Protein AF-A0A834WQ03-F1 (afdb_monomer_lite)

Sequence (109 aa):
MDVVVTVCEAPLRPSTTLNYQAATRFIEHSLPDLTPEQRQNMRNLSRGERPKVNYQERSGQKRKYQSSEKQSVQTAAKEFLEKAAREILGNNAGGMKGPIQIDISDDDE

Secondary structure (DSSP, 8-state):
-----------SS---S--HHHHHHIIIII-TT--HHHHHHHHHHHHT------GGGTTT-S------SPPPHHHHHHHHHHHHHHHHHS-SSS---SS----------

Structure (mmCIF, N/CA/C/O backbone):
data_AF-A0A834WQ03-F1
#
_entry.id   AF-A0A834WQ03-F1
#
loop_
_atom_site.group_PDB
_atom_site.id
_atom_site.type_symbol
_atom_site.label_atom_id
_atom_site.label_alt_id
_atom_site.label_comp_id
_atom_site.label_asym_id
_atom_site.label_entity_id
_atom_site.label_seq_id
_atom_site.pdbx_PDB_ins_code
_atom_site.Cartn_x
_atom_site.Cartn_y
_atom_site.Cartn_z
_atom_site.occupancy
_atom_site.B_iso_or_equiv
_atom_site.auth_seq_id
_atom_site.auth_comp_id
_atom_site.auth_asym_id
_atom_site.auth_atom_id
_atom_site.pdbx_PDB_model_num
ATOM 1 N N . MET A 1 1 ? 13.874 -42.728 -33.807 1.00 42.34 1 MET A N 1
ATOM 2 C CA . MET A 1 1 ? 13.596 -42.351 -32.406 1.00 42.34 1 MET A CA 1
ATOM 3 C C . MET A 1 1 ? 14.017 -40.908 -32.282 1.00 42.34 1 MET A C 1
ATOM 5 O O . MET A 1 1 ? 15.174 -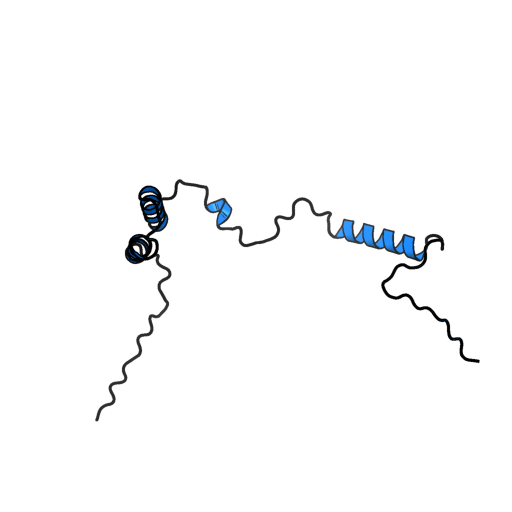40.640 -31.996 1.00 42.34 1 MET A O 1
ATOM 9 N N . ASP A 1 2 ? 13.103 -40.003 -32.608 1.00 46.16 2 ASP A N 1
ATOM 10 C CA . ASP A 1 2 ? 13.393 -38.576 -32.631 1.00 46.16 2 ASP A CA 1
ATOM 11 C C . ASP A 1 2 ? 12.952 -37.985 -31.300 1.00 46.16 2 ASP A C 1
ATOM 13 O O . ASP A 1 2 ? 11.772 -37.998 -30.945 1.00 46.16 2 ASP A O 1
ATOM 17 N N . VAL A 1 3 ? 13.936 -37.546 -30.519 1.00 57.56 3 VAL A N 1
ATOM 18 C CA . VAL A 1 3 ? 13.713 -36.838 -29.263 1.00 57.56 3 VAL A CA 1
ATOM 19 C C . VAL A 1 3 ? 13.124 -35.480 -29.624 1.00 57.56 3 VAL A C 1
ATOM 21 O O . VAL A 1 3 ? 13.838 -34.563 -30.023 1.00 57.56 3 VAL A O 1
ATOM 24 N N . VAL A 1 4 ? 11.803 -35.362 -29.509 1.00 58.47 4 VAL A N 1
ATOM 25 C CA . VAL A 1 4 ? 11.117 -34.073 -29.549 1.00 58.47 4 VAL A CA 1
ATOM 26 C C . VAL A 1 4 ? 11.561 -33.315 -28.305 1.00 58.47 4 VAL A C 1
ATOM 28 O O . VAL A 1 4 ? 11.144 -33.617 -27.188 1.00 58.47 4 VAL A O 1
ATOM 31 N N . VAL A 1 5 ? 12.474 -32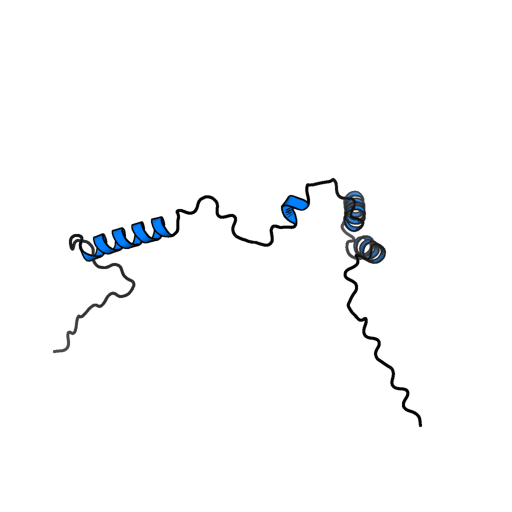.365 -28.493 1.00 59.75 5 VAL A N 1
ATOM 32 C CA . VAL A 1 5 ? 12.864 -31.416 -27.455 1.00 59.75 5 VAL A CA 1
ATOM 33 C C . VAL A 1 5 ? 11.644 -30.551 -27.178 1.00 59.75 5 VAL A C 1
ATOM 35 O O . VAL A 1 5 ? 11.336 -29.622 -27.923 1.00 59.75 5 VAL A O 1
ATOM 38 N N . THR A 1 6 ? 10.923 -30.880 -26.112 1.00 60.88 6 THR A N 1
ATOM 39 C CA . THR A 1 6 ? 9.914 -30.002 -25.535 1.00 60.88 6 THR A CA 1
ATOM 40 C C . THR A 1 6 ? 10.644 -28.756 -25.058 1.00 60.88 6 THR A C 1
ATOM 42 O O . THR A 1 6 ? 11.286 -28.759 -24.008 1.00 60.88 6 THR A O 1
ATOM 45 N N . VAL A 1 7 ? 10.613 -27.698 -25.867 1.00 58.41 7 VAL A N 1
ATOM 46 C CA . VAL A 1 7 ? 11.059 -26.376 -25.442 1.00 58.41 7 VAL A CA 1
ATOM 47 C C . VAL A 1 7 ? 10.167 -26.008 -24.266 1.00 58.41 7 VAL A C 1
ATOM 49 O O . VAL A 1 7 ? 8.973 -25.771 -24.433 1.00 58.41 7 VAL A O 1
ATOM 52 N N . CYS A 1 8 ? 10.729 -26.036 -23.059 1.00 61.38 8 CYS A N 1
ATOM 53 C CA . CYS A 1 8 ? 10.092 -25.469 -21.886 1.00 61.38 8 CYS A CA 1
ATOM 54 C C . CYS A 1 8 ? 9.924 -23.972 -22.149 1.00 61.38 8 CYS A C 1
ATOM 56 O O . CYS A 1 8 ? 10.831 -23.180 -21.889 1.00 61.38 8 CYS A O 1
ATOM 58 N N . GLU A 1 9 ? 8.770 -23.596 -22.696 1.00 63.75 9 GLU A N 1
ATOM 59 C CA . GLU A 1 9 ? 8.281 -22.227 -22.793 1.00 63.75 9 GLU A CA 1
ATOM 60 C C . GLU A 1 9 ? 7.969 -21.747 -21.371 1.00 63.75 9 GLU A C 1
ATOM 62 O O . GLU A 1 9 ? 6.824 -21.644 -20.933 1.00 63.75 9 GLU A O 1
ATOM 67 N N . ALA A 1 10 ? 9.021 -21.540 -20.579 1.00 68.25 10 ALA A N 1
ATOM 68 C CA . ALA A 1 10 ? 8.888 -20.865 -19.308 1.00 68.25 10 ALA A CA 1
ATOM 69 C C . ALA A 1 10 ? 8.391 -19.446 -19.620 1.00 68.25 10 ALA A C 1
ATOM 71 O O . ALA A 1 10 ? 8.997 -18.770 -20.461 1.00 68.25 10 ALA A O 1
ATOM 72 N N . PRO A 1 11 ? 7.290 -18.987 -18.994 1.00 63.41 11 PRO A N 1
ATOM 73 C CA . PRO A 1 11 ? 6.725 -17.683 -19.294 1.00 63.41 11 PRO A CA 1
ATOM 74 C C . PRO A 1 11 ? 7.812 -16.629 -19.111 1.00 63.41 11 PRO A C 1
ATOM 76 O O . PRO A 1 11 ? 8.390 -16.515 -18.029 1.00 63.41 11 PRO A O 1
ATOM 79 N N . LEU A 1 12 ? 8.093 -15.886 -20.190 1.00 69.44 12 LEU A N 1
ATOM 80 C CA . LEU A 1 12 ? 9.258 -15.004 -20.317 1.00 69.44 12 LEU A CA 1
ATOM 81 C C . LEU A 1 12 ? 9.462 -14.109 -19.091 1.00 69.44 12 LEU A C 1
ATOM 83 O O . LEU A 1 12 ? 10.605 -13.819 -18.746 1.00 69.44 12 LEU A O 1
ATOM 87 N N . ARG A 1 13 ? 8.367 -13.682 -18.443 1.00 67.75 13 ARG A N 1
ATOM 88 C CA . ARG A 1 13 ? 8.293 -13.102 -17.092 1.00 67.75 13 ARG A CA 1
ATOM 89 C C . ARG A 1 13 ? 6.891 -13.392 -16.541 1.00 67.75 13 ARG A C 1
ATOM 91 O O . ARG A 1 13 ? 5.938 -13.317 -17.320 1.00 67.75 13 ARG A O 1
ATOM 98 N N . PRO A 1 14 ? 6.708 -13.675 -15.238 1.00 67.62 14 PRO A N 1
ATOM 99 C CA . PRO A 1 14 ? 5.370 -13.655 -14.660 1.00 67.62 14 PRO A CA 1
ATOM 100 C C . PRO A 1 14 ? 4.770 -12.264 -14.891 1.00 67.62 14 PRO A C 1
ATOM 102 O O . PRO A 1 14 ? 5.386 -11.249 -14.558 1.00 67.62 14 PRO A O 1
ATOM 105 N N . SER A 1 15 ? 3.592 -12.215 -15.512 1.00 66.75 15 SER A N 1
ATOM 106 C CA . SER A 1 15 ? 2.877 -10.959 -15.702 1.00 66.75 15 SER A CA 1
ATOM 107 C C . SER A 1 15 ? 2.587 -10.347 -14.333 1.00 66.75 15 SER A C 1
ATOM 109 O O . SER A 1 15 ? 1.958 -10.973 -13.483 1.00 66.75 15 SER A O 1
ATOM 111 N N . THR A 1 16 ? 3.057 -9.121 -14.113 1.00 69.69 16 THR A N 1
ATOM 112 C CA . THR A 1 16 ? 2.690 -8.320 -12.938 1.00 69.69 16 THR A CA 1
ATOM 113 C C . THR A 1 16 ? 1.339 -7.628 -13.129 1.00 69.69 16 THR A C 1
ATOM 115 O O . THR A 1 16 ? 0.921 -6.840 -12.279 1.00 69.69 16 THR A O 1
ATOM 118 N N . THR A 1 17 ? 0.641 -7.903 -14.238 1.00 81.31 17 THR A N 1
ATOM 119 C CA . THR A 1 17 ? -0.705 -7.397 -14.485 1.00 81.31 17 THR A CA 1
ATOM 120 C C . THR A 1 17 ? -1.674 -8.008 -13.479 1.00 81.31 17 THR A C 1
ATOM 122 O O . THR A 1 17 ? -1.753 -9.224 -13.305 1.00 81.31 17 THR A O 1
ATOM 125 N N . LEU A 1 18 ? -2.433 -7.143 -12.812 1.00 84.06 18 LEU 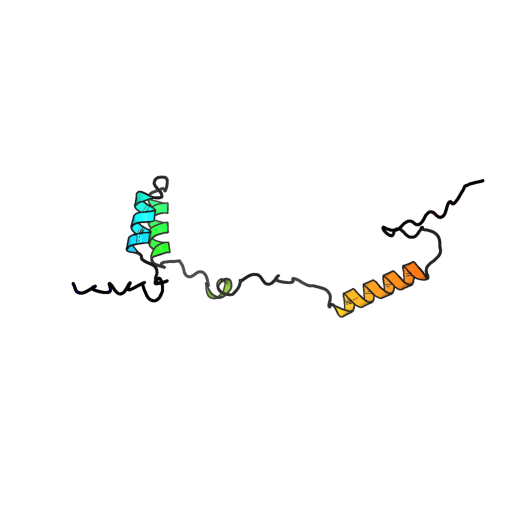A N 1
ATOM 126 C CA . LEU A 1 18 ? -3.417 -7.542 -11.819 1.00 84.06 18 LEU A CA 1
ATOM 127 C C . LEU A 1 18 ? -4.532 -8.364 -12.488 1.00 84.06 18 LEU A C 1
ATOM 129 O O . LEU A 1 18 ? -5.247 -7.874 -13.359 1.00 84.06 18 LEU A O 1
ATOM 133 N N . ASN A 1 19 ? -4.691 -9.624 -12.074 1.00 90.81 19 ASN A N 1
ATOM 134 C CA . ASN A 1 19 ? -5.763 -10.491 -12.554 1.00 90.81 19 ASN A CA 1
ATOM 135 C C . ASN A 1 19 ? -7.033 -10.307 -11.704 1.00 90.81 19 ASN A C 1
ATOM 137 O O . ASN A 1 19 ? -7.179 -10.897 -10.631 1.00 90.81 19 ASN A O 1
ATOM 141 N N . TYR A 1 20 ? -7.972 -9.500 -12.202 1.00 91.44 20 TYR A N 1
ATOM 142 C CA . TYR A 1 20 ? -9.229 -9.193 -11.509 1.00 91.44 20 TYR A CA 1
ATOM 143 C C . TYR A 1 20 ? -10.106 -10.428 -11.254 1.00 91.44 20 TYR A C 1
ATOM 145 O O . TYR A 1 20 ? -10.790 -10.502 -10.229 1.00 91.44 20 TYR A O 1
ATOM 153 N N . GLN A 1 21 ? -10.082 -11.408 -12.163 1.00 92.81 21 GLN A N 1
ATOM 154 C CA . GLN A 1 21 ? -10.852 -12.645 -12.013 1.00 92.81 21 GLN A CA 1
ATOM 155 C C . GLN A 1 21 ? -10.290 -13.491 -10.870 1.00 92.81 21 GLN A C 1
ATOM 157 O O . GLN A 1 21 ? -11.045 -13.975 -10.028 1.00 92.81 21 GLN A O 1
ATOM 162 N N . ALA A 1 22 ? -8.963 -13.618 -10.798 1.00 93.69 22 ALA A N 1
ATOM 163 C CA . ALA A 1 22 ? -8.297 -14.328 -9.710 1.00 93.69 22 ALA A CA 1
ATOM 164 C C . ALA A 1 22 ? -8.531 -13.639 -8.356 1.00 93.69 22 ALA A C 1
ATOM 166 O O . ALA A 1 22 ? -8.860 -14.311 -7.381 1.00 93.69 22 ALA A O 1
ATOM 167 N N . ALA A 1 23 ? -8.445 -12.305 -8.305 1.00 94.00 23 ALA A N 1
ATOM 168 C CA . ALA A 1 23 ? -8.716 -11.541 -7.087 1.00 94.00 23 ALA A CA 1
ATOM 169 C C . ALA A 1 23 ? -10.164 -11.721 -6.599 1.00 94.00 23 ALA A C 1
ATOM 171 O O . ALA A 1 23 ? -10.395 -11.909 -5.408 1.00 94.00 23 ALA A O 1
ATOM 172 N N . THR A 1 24 ? -11.133 -11.732 -7.520 1.00 94.25 24 THR A N 1
ATOM 173 C CA . THR A 1 24 ? -12.547 -11.975 -7.189 1.00 94.25 24 THR A CA 1
ATOM 174 C C . THR A 1 24 ? -12.737 -13.359 -6.562 1.00 94.25 24 THR A C 1
ATOM 176 O O . THR A 1 24 ? -13.333 -13.458 -5.493 1.00 94.25 24 THR A O 1
ATOM 179 N N . ARG A 1 25 ? -12.144 -14.408 -7.153 1.00 95.88 25 ARG A N 1
ATOM 180 C CA . ARG A 1 25 ? -12.186 -15.777 -6.603 1.00 95.88 25 ARG A CA 1
ATOM 181 C C . ARG A 1 25 ? -11.560 -15.865 -5.212 1.00 95.88 25 ARG A C 1
ATOM 183 O O . ARG A 1 25 ? -12.109 -16.532 -4.343 1.00 95.88 25 ARG A O 1
ATOM 190 N N . PHE A 1 26 ? -10.438 -15.178 -4.991 1.00 95.56 26 PHE A N 1
ATOM 191 C CA . PHE A 1 26 ? -9.784 -15.130 -3.681 1.00 95.56 26 PHE A CA 1
ATOM 192 C C . PHE A 1 26 ? -10.685 -14.469 -2.627 1.00 95.56 26 PHE A C 1
ATOM 194 O O . PHE A 1 26 ? -10.843 -14.990 -1.528 1.00 95.56 26 PHE A O 1
ATOM 201 N N . ILE A 1 27 ? -11.338 -13.355 -2.964 1.00 95.69 27 ILE A N 1
ATOM 202 C CA . ILE A 1 27 ? -12.255 -12.668 -2.041 1.00 95.69 27 ILE A CA 1
ATOM 203 C C . ILE A 1 27 ? -13.487 -13.527 -1.733 1.00 95.69 27 ILE A C 1
ATOM 205 O O . ILE A 1 27 ? -13.959 -13.534 -0.601 1.00 95.69 27 ILE A O 1
ATOM 209 N N . GLU A 1 28 ? -14.015 -14.246 -2.722 1.00 94.12 28 GLU A N 1
ATOM 210 C CA . GLU A 1 28 ? -15.238 -15.040 -2.563 1.00 94.12 28 GLU A CA 1
ATOM 211 C C . GLU A 1 28 ? -15.013 -16.354 -1.817 1.00 94.12 28 GLU A C 1
ATOM 213 O O . GLU A 1 28 ? -15.861 -16.747 -1.017 1.00 94.12 28 GLU A O 1
ATOM 218 N N . HIS A 1 29 ? -13.878 -17.015 -2.055 1.00 95.06 29 HIS A N 1
ATOM 219 C CA . HIS A 1 29 ? -13.637 -18.372 -1.562 1.00 95.06 29 HIS A CA 1
ATOM 220 C C . HIS A 1 29 ? -12.534 -18.471 -0.510 1.00 95.06 29 HIS A C 1
ATOM 222 O O . HIS A 1 29 ? -12.574 -19.378 0.314 1.00 95.06 29 HIS A O 1
ATOM 228 N N . SER A 1 30 ? -11.553 -17.567 -0.516 1.00 95.69 30 SER A N 1
ATOM 229 C CA . SER A 1 30 ? -10.446 -17.593 0.450 1.00 95.69 30 SER A CA 1
ATOM 230 C C . SER A 1 30 ? -10.713 -16.734 1.687 1.00 95.69 30 SER A C 1
ATOM 232 O O . SER A 1 30 ? -10.011 -16.892 2.680 1.00 95.69 30 SER A O 1
ATOM 234 N N . LEU A 1 31 ? -11.722 -15.852 1.649 1.00 93.62 31 LEU A N 1
ATOM 235 C CA . LEU A 1 31 ? -12.083 -14.939 2.742 1.00 93.62 31 LEU A CA 1
ATOM 236 C C . LEU A 1 31 ? -13.570 -15.094 3.146 1.00 93.62 31 LEU A C 1
ATOM 238 O O . LEU A 1 31 ? -14.378 -14.191 2.901 1.00 93.62 31 LEU A O 1
ATOM 242 N N . PRO A 1 32 ? -13.962 -16.234 3.749 1.00 91.38 32 PRO A N 1
ATOM 243 C CA . PRO A 1 32 ? -15.367 -16.541 4.038 1.00 91.38 32 PRO A CA 1
ATOM 244 C C . PRO A 1 32 ? -16.008 -15.617 5.089 1.00 91.38 32 PRO A C 1
ATOM 246 O O . PRO A 1 32 ? -17.209 -15.345 4.997 1.00 91.38 32 PRO A O 1
ATOM 249 N N . ASP A 1 33 ? -15.213 -15.082 6.021 1.00 95.38 33 ASP A N 1
ATOM 250 C CA . ASP A 1 33 ? -15.683 -14.329 7.199 1.00 95.38 33 ASP A CA 1
ATOM 251 C C . ASP A 1 33 ? -15.942 -12.838 6.934 1.00 95.38 33 ASP A C 1
ATOM 253 O O . ASP A 1 33 ? -16.267 -12.072 7.841 1.00 95.38 33 ASP A O 1
ATOM 257 N N . LEU A 1 34 ? -15.804 -12.392 5.685 1.00 93.75 34 LEU A N 1
ATOM 258 C CA . LEU A 1 34 ? -16.056 -11.000 5.330 1.00 93.75 34 LEU A CA 1
ATOM 259 C C . LEU A 1 34 ? -17.554 -10.693 5.321 1.00 93.75 34 LEU A C 1
ATOM 261 O O . LEU A 1 34 ? -18.356 -11.436 4.741 1.00 93.75 34 LEU A O 1
ATOM 265 N N . THR A 1 35 ? -17.948 -9.537 5.852 1.00 95.88 35 THR A N 1
ATOM 266 C CA . THR A 1 35 ? -19.320 -9.052 5.657 1.00 95.88 35 THR A CA 1
ATOM 267 C C . THR A 1 35 ? -19.582 -8.784 4.165 1.00 95.88 35 THR A C 1
ATOM 269 O O . THR A 1 35 ? -18.640 -8.547 3.400 1.00 95.88 35 THR A O 1
ATOM 272 N N . PRO A 1 36 ? -20.842 -8.815 3.696 1.00 93.94 36 PRO A N 1
ATOM 273 C CA . PRO A 1 36 ? -21.158 -8.537 2.292 1.00 93.94 36 PRO A CA 1
ATOM 274 C C . PRO A 1 36 ? -20.624 -7.179 1.809 1.00 93.94 36 PRO A C 1
ATOM 276 O O . PRO A 1 36 ? -20.097 -7.076 0.701 1.00 93.94 36 PRO A O 1
ATOM 279 N N . GLU A 1 37 ? -20.686 -6.159 2.669 1.00 94.31 37 GLU A N 1
ATOM 280 C CA . GLU A 1 37 ? -20.142 -4.825 2.402 1.00 94.31 37 GLU A CA 1
ATOM 281 C C . GLU A 1 37 ? -18.615 -4.852 2.256 1.00 94.31 37 GLU A C 1
ATOM 283 O O . GLU A 1 37 ? -18.066 -4.311 1.294 1.00 94.31 37 GLU A O 1
ATOM 288 N N . GLN A 1 38 ? -17.918 -5.553 3.155 1.00 94.50 38 GLN A N 1
ATOM 289 C CA . GLN A 1 38 ? -16.468 -5.716 3.076 1.00 94.50 38 GLN A CA 1
ATOM 290 C C . GLN A 1 38 ? -16.050 -6.480 1.817 1.00 94.50 38 GLN A C 1
ATOM 292 O O . GLN A 1 38 ? -15.107 -6.066 1.144 1.00 94.50 38 GLN A O 1
ATOM 297 N N . ARG A 1 39 ? -16.767 -7.549 1.441 1.00 94.38 39 ARG A N 1
ATOM 298 C CA . ARG A 1 39 ? -16.513 -8.278 0.183 1.00 94.38 39 ARG A CA 1
ATOM 299 C C . ARG A 1 39 ? -16.664 -7.366 -1.025 1.00 94.38 39 ARG A C 1
ATOM 301 O O . ARG A 1 39 ? -15.825 -7.397 -1.925 1.00 94.38 39 ARG A O 1
ATOM 308 N N . GLN A 1 40 ? -17.710 -6.540 -1.043 1.00 92.56 40 GLN A N 1
ATOM 309 C CA . GLN A 1 40 ? -17.939 -5.611 -2.142 1.00 92.56 40 GLN A CA 1
ATOM 310 C C . GLN A 1 40 ? -16.839 -4.550 -2.227 1.00 92.56 40 GLN A C 1
ATOM 312 O O . GLN A 1 40 ? -16.300 -4.320 -3.310 1.00 92.56 40 GLN A O 1
ATOM 317 N N . ASN A 1 41 ? -16.447 -3.972 -1.092 1.00 92.38 41 ASN A N 1
ATOM 318 C CA . ASN A 1 41 ? -15.338 -3.027 -1.025 1.00 92.38 41 ASN A CA 1
ATOM 319 C C . ASN A 1 41 ? -14.033 -3.664 -1.538 1.00 92.38 41 ASN A C 1
ATOM 321 O O . ASN A 1 41 ? -13.385 -3.128 -2.432 1.00 92.38 41 ASN A O 1
ATOM 325 N N . MET A 1 42 ? -13.691 -4.869 -1.073 1.00 92.69 42 MET A N 1
ATOM 326 C CA . MET A 1 42 ? -12.493 -5.600 -1.510 1.00 92.69 42 MET A CA 1
ATOM 327 C C . MET A 1 42 ? -12.476 -5.886 -3.022 1.00 92.69 42 MET A C 1
ATOM 329 O O . MET A 1 42 ? -11.415 -5.801 -3.655 1.00 92.69 42 MET A O 1
ATOM 333 N N . ARG A 1 43 ? -13.637 -6.176 -3.628 1.00 91.56 43 ARG A N 1
ATOM 334 C CA . ARG A 1 43 ? -13.756 -6.337 -5.089 1.00 91.56 43 ARG A CA 1
ATOM 335 C C . ARG A 1 43 ? -13.493 -5.024 -5.826 1.00 91.56 43 ARG A C 1
ATOM 337 O O . ARG A 1 43 ? -12.725 -5.024 -6.787 1.00 91.56 43 ARG A O 1
ATOM 344 N N . ASN A 1 44 ? -14.053 -3.914 -5.352 1.00 90.75 44 ASN A N 1
ATOM 345 C CA . ASN A 1 44 ? -13.842 -2.587 -5.945 1.00 90.75 44 ASN A CA 1
ATOM 346 C C . ASN A 1 44 ? -12.368 -2.147 -5.825 1.00 90.75 44 ASN A C 1
ATOM 348 O O . ASN A 1 44 ? -11.757 -1.714 -6.803 1.00 90.75 44 ASN A O 1
ATOM 352 N N . LEU A 1 45 ? -11.738 -2.381 -4.665 1.00 88.44 45 LEU A N 1
ATOM 353 C CA . LEU A 1 45 ? -10.308 -2.122 -4.444 1.00 88.44 45 LEU A CA 1
ATOM 354 C C . LEU A 1 45 ? -9.415 -2.918 -5.399 1.00 88.44 45 LEU A C 1
ATOM 356 O O . LEU A 1 45 ? -8.427 -2.379 -5.901 1.00 88.44 45 LEU A O 1
ATOM 360 N N . SER A 1 46 ? -9.759 -4.184 -5.651 1.00 88.44 46 SER A N 1
ATOM 361 C CA . SER A 1 46 ? -9.024 -5.045 -6.585 1.00 88.44 46 SER A CA 1
ATOM 362 C C . SER A 1 46 ? -9.144 -4.562 -8.027 1.00 88.44 46 SER A C 1
ATOM 364 O O . SER A 1 46 ? -8.215 -4.765 -8.799 1.00 88.44 46 SER A O 1
ATOM 366 N N . ARG A 1 47 ? -10.245 -3.884 -8.384 1.00 88.25 47 ARG A N 1
ATOM 367 C CA . ARG A 1 47 ? -10.462 -3.247 -9.697 1.00 88.25 47 ARG A CA 1
ATOM 368 C C . ARG A 1 47 ? -9.734 -1.913 -9.869 1.00 88.25 47 ARG A C 1
ATOM 370 O O . ARG A 1 47 ? -9.631 -1.421 -10.986 1.00 88.25 47 ARG A O 1
ATOM 377 N N . GLY A 1 48 ? -9.192 -1.351 -8.789 1.00 79.62 48 GLY A N 1
ATOM 378 C CA . GLY A 1 48 ? -8.576 -0.023 -8.794 1.00 79.62 48 GLY A CA 1
ATOM 379 C C . GLY A 1 48 ? -9.572 1.121 -8.576 1.00 79.62 48 GLY A C 1
ATOM 380 O O . GLY A 1 48 ? -9.169 2.281 -8.614 1.00 79.62 48 GLY A O 1
ATOM 381 N N . GLU A 1 49 ? -10.841 0.819 -8.281 1.00 74.38 49 GLU A N 1
ATOM 382 C CA . GLU A 1 49 ? -11.854 1.798 -7.872 1.00 74.38 49 GLU A CA 1
ATOM 383 C C . GLU A 1 49 ? -11.618 2.188 -6.408 1.00 74.38 49 GLU A C 1
ATOM 385 O O . GLU A 1 49 ? -12.293 1.736 -5.484 1.00 74.38 49 GLU A O 1
ATOM 390 N N . ARG A 1 50 ? -10.591 3.007 -6.176 1.00 65.69 50 ARG A N 1
ATOM 391 C CA . ARG A 1 50 ? -10.403 3.701 -4.899 1.00 65.69 50 ARG A CA 1
ATOM 392 C C . ARG A 1 50 ? -11.000 5.104 -5.018 1.00 65.69 50 ARG A C 1
ATOM 394 O O . ARG A 1 50 ? -10.821 5.736 -6.063 1.00 65.69 50 ARG A O 1
ATOM 401 N N . PRO A 1 51 ? -11.632 5.648 -3.960 1.00 65.19 51 PRO A N 1
ATOM 402 C CA . PRO A 1 51 ? -11.759 7.095 -3.831 1.00 65.19 51 PRO A CA 1
ATOM 403 C C . PRO A 1 51 ? -10.373 7.698 -4.069 1.00 65.19 51 PRO A C 1
ATOM 405 O O . PRO A 1 51 ? -9.392 7.143 -3.566 1.00 65.1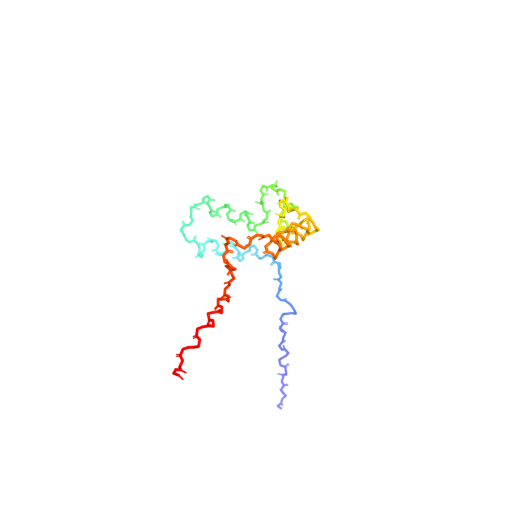9 51 PRO A O 1
ATOM 408 N N . LYS A 1 52 ? -10.276 8.768 -4.868 1.00 60.66 52 LYS A N 1
ATOM 409 C CA . LYS A 1 52 ? -9.014 9.459 -5.176 1.00 60.66 52 LYS A CA 1
ATOM 410 C C . LYS A 1 52 ? -8.409 10.045 -3.893 1.00 60.66 52 LYS A C 1
ATOM 412 O O . LYS A 1 52 ? -8.487 11.236 -3.641 1.00 60.66 52 LYS A O 1
ATOM 417 N N . VAL A 1 53 ? -7.817 9.202 -3.061 1.00 60.12 53 VAL A N 1
ATOM 418 C CA . VAL A 1 53 ? -6.799 9.612 -2.106 1.00 60.12 53 VAL A CA 1
ATOM 419 C C . VAL A 1 53 ? -5.546 9.851 -2.931 1.00 60.12 53 VAL A C 1
ATOM 421 O O . VAL A 1 53 ? -5.233 9.049 -3.811 1.00 60.12 53 VAL A O 1
ATOM 424 N N . ASN A 1 54 ? -4.885 10.985 -2.722 1.00 58.19 54 ASN A N 1
ATOM 425 C CA . ASN A 1 54 ? -3.761 11.453 -3.529 1.00 58.19 54 ASN A CA 1
ATOM 426 C C . ASN A 1 54 ? -2.598 10.444 -3.476 1.00 58.19 54 ASN A C 1
ATOM 428 O O . ASN A 1 54 ? -1.687 10.535 -2.661 1.00 58.19 54 ASN A O 1
ATOM 432 N N . TYR A 1 55 ? -2.635 9.438 -4.350 1.00 53.22 55 TYR A N 1
ATOM 433 C CA . TYR A 1 55 ? -1.681 8.329 -4.383 1.00 53.22 55 TYR A CA 1
ATOM 434 C C . TYR A 1 55 ? -0.254 8.776 -4.710 1.00 53.22 55 TYR A C 1
ATOM 436 O O . TYR A 1 55 ? 0.697 8.092 -4.331 1.00 53.22 55 TYR A O 1
ATOM 444 N N . GLN A 1 56 ? -0.108 9.943 -5.346 1.00 55.00 56 GLN A N 1
ATOM 445 C CA . GLN A 1 56 ? 1.182 10.592 -5.585 1.00 55.00 56 GLN A CA 1
ATOM 446 C C . GLN A 1 56 ? 1.944 10.898 -4.287 1.00 55.00 56 GLN A C 1
ATOM 448 O O . GLN A 1 56 ? 3.170 10.895 -4.300 1.00 55.00 56 GLN A O 1
ATOM 453 N N . GLU A 1 57 ? 1.255 11.079 -3.155 1.00 54.16 57 GLU A N 1
ATOM 454 C CA . GLU A 1 57 ? 1.901 11.326 -1.860 1.00 54.16 57 GLU A CA 1
ATOM 455 C C . GLU A 1 57 ? 2.490 10.043 -1.239 1.00 54.16 57 GLU A C 1
ATOM 457 O O . GLU A 1 57 ? 3.477 10.090 -0.505 1.00 54.16 57 GLU A O 1
ATOM 462 N N . ARG A 1 58 ? 1.943 8.863 -1.573 1.00 54.41 58 ARG A N 1
ATOM 463 C CA . ARG A 1 58 ? 2.362 7.571 -0.992 1.00 54.41 58 ARG A CA 1
ATOM 464 C C . ARG A 1 58 ? 3.248 6.714 -1.890 1.00 54.41 58 ARG A C 1
ATOM 466 O O . ARG A 1 58 ? 3.988 5.881 -1.369 1.00 54.41 58 ARG A O 1
ATOM 473 N N . SER A 1 59 ? 3.227 6.895 -3.212 1.00 55.00 59 SER A N 1
ATOM 474 C CA . SER A 1 59 ? 4.047 6.087 -4.132 1.00 55.00 59 SER A CA 1
ATOM 475 C C . SER A 1 59 ? 5.558 6.349 -4.016 1.00 55.00 59 SER A C 1
ATOM 477 O O . SER A 1 59 ? 6.346 5.554 -4.520 1.00 55.00 59 SER A O 1
ATOM 479 N N . GLY A 1 60 ? 5.968 7.419 -3.321 1.00 54.41 60 GLY A N 1
ATOM 480 C CA . GLY A 1 60 ? 7.371 7.756 -3.039 1.00 54.41 60 GLY A CA 1
ATOM 481 C C . GLY A 1 60 ? 7.865 7.407 -1.627 1.00 54.41 60 GLY A C 1
ATOM 482 O O . GLY A 1 60 ? 9.063 7.492 -1.366 1.00 54.41 60 GLY A O 1
ATOM 483 N N . GLN A 1 61 ? 6.995 6.974 -0.706 1.00 60.09 61 GLN A N 1
ATOM 484 C CA . GLN A 1 61 ? 7.353 6.724 0.700 1.00 60.09 61 GLN A CA 1
ATOM 485 C C . GLN A 1 61 ? 7.994 5.338 0.917 1.00 60.09 61 GLN A C 1
ATOM 487 O O . GLN A 1 61 ? 7.675 4.599 1.849 1.00 60.09 61 GLN A O 1
ATOM 492 N N . LYS A 1 62 ? 8.948 4.949 0.068 1.00 63.03 62 LYS A N 1
ATOM 493 C CA . LYS A 1 62 ? 9.883 3.862 0.389 1.00 63.03 62 LYS A CA 1
ATOM 494 C C . LYS A 1 62 ? 10.905 4.430 1.375 1.00 63.03 62 LYS A C 1
ATOM 496 O O . LYS A 1 62 ? 11.928 4.958 0.964 1.00 63.03 62 LYS A O 1
ATOM 501 N N . ARG A 1 63 ? 10.565 4.371 2.670 1.00 66.81 63 ARG A N 1
ATOM 502 C CA . ARG A 1 63 ? 11.415 4.614 3.856 1.00 66.81 63 ARG A CA 1
ATOM 503 C C . ARG A 1 63 ? 12.759 5.309 3.559 1.00 66.81 63 ARG A C 1
ATOM 505 O O . ARG A 1 63 ? 13.800 4.660 3.509 1.00 66.81 63 ARG A O 1
ATOM 512 N N . LYS A 1 64 ? 12.756 6.634 3.470 1.00 63.44 64 LYS A N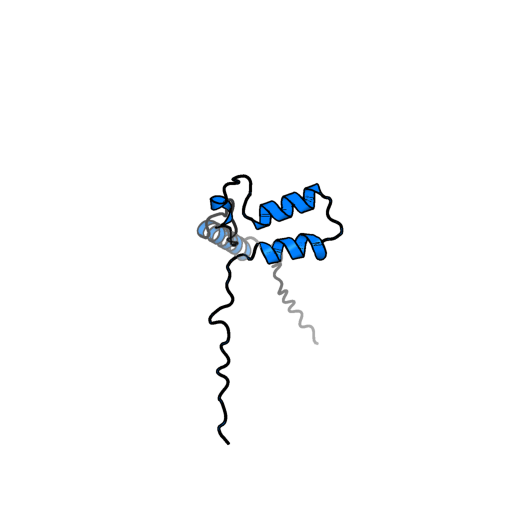 1
ATOM 513 C CA . LYS A 1 64 ? 13.843 7.418 4.061 1.00 63.44 64 LYS A CA 1
ATOM 514 C C . LYS A 1 64 ? 13.227 8.116 5.255 1.00 63.44 64 LYS A C 1
ATOM 516 O O . LYS A 1 64 ? 12.137 8.664 5.120 1.00 63.44 64 LYS A O 1
ATOM 521 N N . TYR A 1 65 ? 13.868 7.988 6.416 1.00 58.06 65 TYR A N 1
ATOM 522 C CA . TYR A 1 65 ? 13.515 8.734 7.621 1.00 58.06 65 TYR A CA 1
ATOM 523 C C . TYR A 1 65 ? 13.144 10.159 7.202 1.00 58.06 65 TYR A C 1
ATOM 525 O O . TYR A 1 65 ? 13.999 10.875 6.680 1.00 58.06 65 TYR A O 1
ATOM 533 N N . GLN A 1 66 ? 11.882 10.546 7.384 1.00 60.25 66 GLN A N 1
ATOM 534 C CA . GLN A 1 66 ? 11.502 11.946 7.327 1.00 60.25 66 GLN A CA 1
ATOM 535 C C . GLN A 1 66 ? 12.168 12.555 8.557 1.00 60.25 66 GLN A C 1
ATOM 537 O O . GLN A 1 66 ? 11.672 12.422 9.671 1.00 60.25 66 GLN A O 1
ATOM 542 N N . SER A 1 67 ? 13.389 13.064 8.394 1.00 60.75 67 SER A N 1
ATOM 543 C CA . SER A 1 67 ? 14.109 13.705 9.482 1.00 60.75 67 SER A CA 1
ATOM 544 C C . SER A 1 67 ? 13.412 15.027 9.755 1.00 60.75 67 SER A C 1
ATOM 546 O O . SER A 1 67 ? 13.761 16.048 9.165 1.00 60.75 67 SER A O 1
ATOM 548 N N . SER A 1 68 ? 12.394 14.990 10.608 1.00 62.56 68 SER A N 1
ATOM 549 C CA . SER A 1 68 ? 11.948 16.171 11.324 1.00 62.56 68 SER A CA 1
ATOM 550 C C . SER A 1 68 ? 13.157 16.689 12.098 1.00 62.56 68 SER A C 1
ATOM 552 O O . SER A 1 68 ? 13.674 15.994 12.971 1.00 62.56 68 SER A O 1
ATOM 554 N N . GLU A 1 69 ? 13.654 17.849 11.672 1.00 66.06 69 GLU A N 1
ATOM 555 C CA . GLU A 1 69 ? 14.509 18.742 12.453 1.00 66.06 69 GLU A CA 1
ATOM 556 C C . GLU A 1 69 ? 15.706 1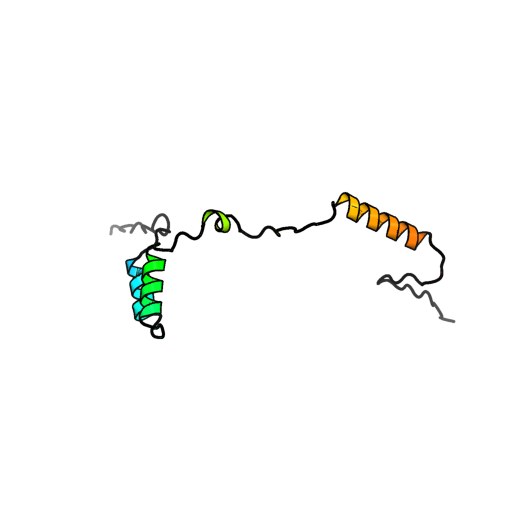8.061 13.138 1.00 66.06 69 GLU A C 1
ATOM 558 O O . GLU A 1 69 ? 15.824 18.001 14.358 1.00 66.06 69 GLU A O 1
ATOM 563 N N . LYS A 1 70 ? 16.626 17.515 12.337 1.00 65.06 70 LYS A N 1
ATOM 564 C CA . LYS A 1 70 ? 17.941 17.127 12.859 1.00 65.06 70 LYS A CA 1
ATOM 565 C C . LYS A 1 70 ? 18.847 18.351 12.837 1.00 65.06 70 LYS A C 1
ATOM 567 O O . LYS A 1 70 ? 18.978 18.988 11.792 1.00 65.06 70 LYS A O 1
ATOM 572 N N . GLN A 1 71 ? 19.484 18.657 13.970 1.00 65.50 71 GLN A N 1
ATOM 573 C CA . GLN A 1 71 ? 20.612 19.588 14.012 1.00 65.50 71 GLN A CA 1
ATOM 574 C C . GLN A 1 71 ? 21.601 19.218 12.895 1.00 65.50 71 GLN A C 1
ATOM 576 O O . GLN A 1 71 ? 21.840 18.033 12.641 1.00 65.50 71 GLN A O 1
ATOM 581 N N . SER A 1 72 ? 22.143 20.223 12.199 1.00 82.31 72 SER A N 1
ATOM 582 C CA . SER A 1 72 ? 23.152 19.998 11.159 1.00 82.31 72 SER A CA 1
ATOM 583 C C . SER A 1 72 ? 24.264 19.101 11.708 1.00 82.31 72 SER A C 1
ATOM 585 O O . SER A 1 72 ? 24.682 19.272 12.854 1.00 82.31 72 SER A O 1
ATOM 587 N N . VAL A 1 73 ? 24.768 18.165 10.894 1.00 85.94 73 VAL A N 1
ATOM 588 C CA . VAL A 1 73 ? 25.876 17.262 11.269 1.00 85.94 73 VAL A CA 1
ATOM 589 C C . VAL A 1 73 ? 27.054 18.054 11.846 1.00 85.94 73 VAL A C 1
ATOM 591 O O . VAL A 1 73 ? 27.689 17.624 12.805 1.00 85.94 73 VAL A O 1
ATOM 594 N N . GLN A 1 74 ? 27.291 19.253 11.310 1.00 89.44 74 GLN A N 1
ATOM 595 C CA . GLN A 1 74 ? 28.311 20.176 11.790 1.00 89.44 74 GLN A CA 1
ATOM 596 C C . GLN A 1 74 ? 28.056 20.658 13.227 1.00 89.44 74 GLN A C 1
ATOM 598 O O . GLN A 1 74 ? 28.990 20.722 14.022 1.00 89.44 74 GLN A O 1
ATOM 603 N N . THR A 1 75 ? 26.807 20.981 13.572 1.00 91.00 75 THR A N 1
ATOM 604 C CA . THR A 1 75 ? 26.420 21.416 14.922 1.00 91.00 75 THR A CA 1
ATOM 605 C C . THR A 1 75 ? 26.598 20.281 15.924 1.00 91.00 75 THR A C 1
ATOM 607 O O . THR A 1 75 ? 27.253 20.475 16.943 1.00 91.00 75 THR A O 1
ATOM 610 N N . ALA A 1 76 ? 26.124 19.076 15.591 1.00 89.19 76 ALA A N 1
ATOM 611 C CA . ALA A 1 76 ? 26.277 17.901 16.449 1.00 89.19 76 ALA A CA 1
ATOM 612 C C . ALA A 1 76 ? 27.757 17.540 16.684 1.00 89.19 76 ALA A C 1
ATOM 614 O O . ALA A 1 76 ? 28.158 17.234 17.805 1.00 89.19 76 ALA A O 1
ATOM 615 N N . ALA A 1 77 ? 28.591 17.625 15.640 1.00 93.44 77 ALA A N 1
ATOM 616 C CA . ALA A 1 77 ? 30.030 17.397 15.762 1.00 93.44 77 ALA A CA 1
ATOM 617 C C . ALA A 1 77 ? 30.710 18.453 16.648 1.00 93.44 77 ALA A C 1
ATOM 619 O O . ALA A 1 77 ? 31.563 18.113 17.468 1.00 93.44 77 ALA A O 1
ATOM 620 N N . LYS A 1 78 ? 30.315 19.726 16.516 1.00 94.19 78 LYS A N 1
ATOM 621 C CA . LYS A 1 78 ? 30.844 20.817 17.342 1.00 94.19 78 LYS A CA 1
ATOM 622 C C . LYS A 1 78 ? 30.502 20.621 18.820 1.00 94.19 78 LYS A C 1
ATOM 624 O O . LYS A 1 78 ? 31.394 20.731 19.656 1.00 94.19 78 LYS A O 1
ATOM 629 N N . GLU A 1 79 ? 29.250 20.289 19.130 1.00 92.94 79 GLU A N 1
ATOM 630 C CA . GLU A 1 79 ? 28.810 20.010 20.504 1.00 92.94 79 GLU A CA 1
ATOM 631 C C . GLU A 1 79 ? 29.551 18.807 21.107 1.00 92.94 79 GLU A C 1
ATOM 633 O O . GLU A 1 79 ? 29.994 18.861 22.255 1.00 92.94 79 GLU A O 1
ATOM 638 N N . PHE A 1 80 ? 29.745 17.739 20.325 1.00 92.81 80 PHE A N 1
ATOM 639 C CA . PHE A 1 80 ? 30.504 16.566 20.758 1.00 92.81 80 PHE A CA 1
ATOM 640 C C . PHE A 1 80 ? 31.963 16.910 21.100 1.00 92.81 80 PHE A C 1
ATOM 642 O O . PHE A 1 80 ? 32.444 16.529 22.167 1.00 92.81 80 PHE A O 1
ATOM 649 N N . LEU A 1 81 ? 32.656 17.657 20.230 1.00 93.75 81 LEU A N 1
ATOM 650 C CA . LEU A 1 81 ? 34.046 18.069 20.458 1.00 93.75 81 LEU A CA 1
ATOM 651 C C . LEU A 1 81 ? 34.184 19.001 21.666 1.00 93.75 81 LEU A C 1
ATOM 653 O O . LEU A 1 81 ? 35.107 18.832 22.459 1.00 93.75 81 LEU A O 1
ATOM 657 N N . GLU A 1 82 ? 33.268 19.957 21.838 1.00 90.69 82 GLU A N 1
ATOM 658 C CA . GLU A 1 82 ? 33.270 20.850 23.001 1.00 90.69 82 GLU A CA 1
ATOM 659 C C . GLU A 1 82 ? 33.060 20.069 24.306 1.00 90.69 82 GLU A C 1
ATOM 661 O O . GLU A 1 82 ? 33.762 20.301 25.295 1.00 90.69 82 GLU A O 1
ATOM 666 N N . LYS A 1 83 ? 32.131 19.104 24.300 1.00 90.38 83 LYS A N 1
ATOM 667 C CA . LYS A 1 83 ? 31.884 18.226 25.447 1.00 90.38 83 LYS A CA 1
ATOM 668 C C . LYS A 1 83 ? 33.117 17.390 25.790 1.00 90.38 83 LYS A C 1
ATOM 670 O O . LYS A 1 83 ? 33.492 17.342 26.957 1.00 90.38 83 LYS A O 1
ATOM 675 N N . ALA A 1 84 ? 33.771 16.799 24.788 1.00 86.12 84 ALA A N 1
ATOM 676 C CA . ALA A 1 84 ? 34.993 16.020 24.980 1.00 86.12 84 ALA A CA 1
ATOM 677 C C . ALA A 1 84 ? 36.145 16.880 25.520 1.00 86.12 84 ALA A C 1
ATOM 679 O O . ALA A 1 84 ? 36.824 16.481 26.461 1.00 86.12 84 ALA A O 1
ATOM 680 N N . ALA A 1 85 ? 36.335 18.089 24.984 1.00 86.00 85 ALA A N 1
ATOM 681 C CA . ALA A 1 85 ? 37.358 19.011 25.474 1.00 86.00 85 ALA A CA 1
ATOM 682 C C . ALA A 1 85 ? 37.127 19.384 26.946 1.00 86.00 85 ALA A C 1
ATOM 684 O O . ALA A 1 85 ? 38.077 19.442 27.725 1.00 86.00 85 ALA A O 1
ATOM 685 N N . ARG A 1 86 ? 35.865 19.583 27.346 1.00 81.75 86 ARG A N 1
ATOM 686 C CA . ARG A 1 86 ? 35.500 19.850 28.742 1.00 81.75 86 ARG A CA 1
ATOM 687 C C . ARG A 1 86 ? 35.695 18.635 29.648 1.00 81.75 86 ARG A C 1
ATOM 689 O O . ARG A 1 86 ? 36.051 18.829 30.798 1.00 81.75 86 ARG A O 1
ATOM 696 N N . GLU A 1 87 ? 35.478 17.416 29.166 1.00 77.00 87 GLU A N 1
ATOM 697 C CA . GLU A 1 87 ? 35.719 16.190 29.945 1.00 77.00 87 GLU A CA 1
ATOM 698 C C . GLU A 1 87 ? 37.217 15.897 30.119 1.00 77.00 87 GLU A C 1
ATOM 700 O O . GLU A 1 87 ? 37.640 15.480 31.190 1.00 77.00 87 GLU A O 1
ATOM 705 N N . ILE A 1 88 ? 38.032 16.177 29.098 1.00 75.25 88 ILE A N 1
ATOM 706 C CA . ILE A 1 88 ? 39.488 15.972 29.148 1.00 75.25 88 ILE A CA 1
ATOM 707 C C . ILE A 1 88 ? 40.183 17.056 29.987 1.00 75.25 88 ILE A C 1
ATOM 709 O O . ILE A 1 88 ? 41.133 16.758 30.706 1.00 75.25 88 ILE A O 1
ATOM 713 N N . LEU A 1 89 ? 39.746 18.317 29.879 1.00 71.44 89 LEU A N 1
ATOM 714 C CA . LEU A 1 89 ? 40.430 19.467 30.489 1.00 71.44 89 LEU A CA 1
ATOM 715 C C . LEU A 1 89 ? 39.719 20.022 31.739 1.00 71.44 89 LEU A C 1
ATOM 717 O O . LEU A 1 89 ? 40.288 20.837 32.465 1.00 71.44 89 LEU A O 1
ATOM 721 N N . GLY A 1 90 ? 38.473 19.622 31.996 1.00 60.69 90 GLY A N 1
ATOM 722 C CA . GLY A 1 90 ? 37.655 20.131 33.093 1.00 60.69 90 GLY A CA 1
ATOM 723 C C . GLY A 1 90 ? 37.826 19.324 34.375 1.00 60.69 90 GLY A C 1
ATOM 724 O O . GLY A 1 90 ? 37.396 18.183 34.449 1.00 60.69 90 GLY A O 1
ATOM 725 N N . ASN A 1 91 ? 38.424 19.970 35.380 1.00 58.72 91 ASN A N 1
ATOM 726 C CA . ASN A 1 91 ? 38.414 19.661 36.814 1.00 58.72 91 ASN A CA 1
ATOM 727 C C . ASN A 1 91 ? 38.082 18.209 37.219 1.00 58.72 91 ASN A C 1
ATOM 729 O O . ASN A 1 91 ? 36.920 17.806 37.268 1.00 58.72 91 ASN A O 1
ATOM 733 N N . ASN A 1 92 ? 39.130 17.491 37.635 1.00 62.41 92 ASN A N 1
ATOM 734 C CA . ASN A 1 92 ? 39.143 16.148 38.226 1.00 62.41 92 ASN A CA 1
ATOM 735 C C . ASN A 1 92 ? 38.240 16.003 39.475 1.00 62.41 92 ASN A C 1
ATOM 737 O O . ASN A 1 92 ? 38.734 15.901 40.595 1.00 62.41 92 ASN A O 1
ATOM 741 N N . ALA A 1 93 ? 36.917 16.013 39.314 1.00 58.69 93 ALA A N 1
ATOM 742 C CA . ALA A 1 93 ? 35.961 15.791 40.406 1.00 58.69 93 ALA A CA 1
ATOM 743 C C . ALA A 1 93 ? 34.852 14.783 40.057 1.00 58.69 93 ALA A C 1
ATOM 745 O O . ALA A 1 93 ? 33.885 14.630 40.798 1.00 58.69 93 ALA A O 1
ATOM 746 N N . GLY A 1 94 ? 34.992 14.063 38.946 1.00 58.28 94 GLY A N 1
ATOM 747 C CA . GLY A 1 94 ? 34.146 12.926 38.607 1.00 58.28 94 GLY A CA 1
ATOM 748 C C . GLY A 1 94 ? 34.955 11.979 37.743 1.00 58.28 94 GLY A C 1
ATOM 749 O O . GLY A 1 94 ? 35.332 12.353 36.638 1.00 58.28 94 GLY A O 1
ATOM 750 N N . GLY A 1 95 ? 35.282 10.801 38.277 1.00 58.94 95 GLY A N 1
ATOM 751 C CA . GLY A 1 95 ? 36.105 9.807 37.593 1.00 58.94 95 GLY A CA 1
ATOM 752 C C . GLY A 1 95 ? 35.601 9.519 36.180 1.00 58.94 95 GLY A C 1
ATOM 753 O O . GLY A 1 95 ? 34.396 9.565 35.926 1.00 58.94 95 GLY A O 1
ATOM 754 N N . MET A 1 96 ? 36.539 9.241 35.272 1.00 60.19 96 MET A N 1
ATOM 755 C CA . MET A 1 96 ? 36.270 8.861 33.887 1.00 60.19 96 MET A CA 1
ATOM 756 C C . MET A 1 96 ? 35.228 7.738 33.860 1.00 60.19 96 MET A C 1
ATOM 758 O O . MET A 1 96 ? 35.551 6.572 34.076 1.00 60.19 96 MET A O 1
ATOM 762 N N . LYS A 1 97 ? 33.957 8.061 33.604 1.00 62.12 97 LYS A N 1
ATOM 763 C CA . LYS A 1 97 ? 32.904 7.050 33.468 1.00 62.12 97 LYS A CA 1
ATOM 764 C C . LYS A 1 97 ? 32.853 6.582 32.018 1.00 62.12 97 LYS A C 1
ATOM 766 O O . LYS A 1 97 ? 31.848 6.729 31.329 1.00 62.12 97 LYS A O 1
ATOM 771 N N . GLY A 1 98 ? 33.980 6.040 31.567 1.00 61.50 98 GLY A N 1
ATOM 772 C CA . GLY A 1 98 ? 34.077 5.239 30.356 1.00 61.50 98 GLY A CA 1
ATOM 773 C C . GLY A 1 98 ? 33.853 3.756 30.680 1.00 61.50 98 GLY A C 1
ATOM 774 O O . GLY A 1 98 ? 34.027 3.344 31.826 1.00 61.50 98 GLY A O 1
ATOM 775 N N . PRO A 1 99 ? 33.488 2.920 29.695 1.00 59.25 99 PRO A N 1
ATOM 776 C CA . PRO A 1 99 ? 33.341 1.474 29.888 1.00 59.25 99 PRO A CA 1
ATOM 777 C C . PRO A 1 99 ? 34.659 0.751 30.216 1.00 59.25 99 PRO A C 1
ATOM 779 O O . PRO A 1 99 ? 34.646 -0.448 30.473 1.00 59.25 99 PRO A O 1
ATOM 782 N N . ILE A 1 100 ? 35.786 1.462 30.217 1.00 55.75 100 ILE A N 1
ATOM 783 C CA . ILE A 1 100 ? 37.100 0.943 30.578 1.00 55.75 100 ILE A CA 1
ATOM 784 C C . ILE A 1 100 ? 37.517 1.646 31.874 1.00 55.75 100 ILE A C 1
ATOM 786 O O . ILE A 1 100 ? 38.041 2.756 31.845 1.00 55.75 100 ILE A O 1
ATOM 790 N N . GLN A 1 101 ? 37.222 1.012 33.008 1.00 54.44 101 GLN A N 1
ATOM 791 C CA . GLN A 1 101 ? 37.849 1.334 34.288 1.00 54.44 101 GLN A CA 1
ATOM 792 C C . GLN A 1 101 ? 39.109 0.477 34.377 1.00 54.44 101 GLN A C 1
ATOM 794 O O . GLN A 1 101 ? 39.013 -0.748 34.400 1.00 54.44 101 GLN A O 1
ATOM 799 N N . ILE A 1 102 ? 40.283 1.104 34.339 1.00 57.94 102 ILE A N 1
ATOM 800 C CA . ILE A 1 102 ? 41.549 0.414 34.592 1.00 57.94 102 ILE A CA 1
ATOM 801 C C . ILE A 1 102 ? 41.861 0.671 36.064 1.00 57.94 102 ILE A C 1
ATOM 803 O O . ILE A 1 102 ? 42.443 1.700 36.400 1.00 57.94 102 ILE A O 1
ATOM 807 N N . ASP A 1 103 ? 41.424 -0.239 36.933 1.00 55.16 103 ASP A N 1
ATOM 808 C CA . ASP A 1 103 ? 41.988 -0.360 38.276 1.00 55.16 103 ASP A CA 1
ATOM 809 C C . ASP A 1 103 ? 43.372 -0.988 38.119 1.00 55.16 103 ASP A C 1
ATOM 811 O O . ASP A 1 103 ? 43.499 -2.181 37.848 1.00 55.16 103 ASP A O 1
ATOM 815 N N . ILE A 1 104 ? 44.419 -0.176 38.242 1.00 63.16 104 ILE A N 1
ATOM 816 C CA . ILE A 1 104 ? 45.775 -0.687 38.450 1.00 63.16 104 ILE A CA 1
ATOM 817 C C . ILE A 1 104 ? 45.963 -0.792 39.965 1.00 63.16 104 ILE A C 1
ATOM 819 O O . ILE A 1 104 ? 46.594 0.062 40.582 1.00 63.16 104 ILE A O 1
ATOM 823 N N . SER A 1 105 ? 45.346 -1.807 40.566 1.00 56.06 105 SER A N 1
ATOM 824 C CA . SER A 1 105 ? 45.764 -2.327 41.868 1.00 56.06 105 SER A CA 1
ATOM 825 C C . SER A 1 105 ? 46.495 -3.631 41.584 1.00 56.06 105 SER A C 1
ATOM 827 O O . SER A 1 105 ? 45.870 -4.677 41.448 1.00 56.06 105 SER A O 1
ATOM 829 N N . ASP A 1 106 ? 47.807 -3.521 41.401 1.00 53.38 106 ASP A N 1
ATOM 830 C CA . ASP A 1 106 ? 48.727 -4.655 41.427 1.00 53.38 106 ASP A CA 1
ATOM 831 C C . ASP A 1 106 ? 49.242 -4.736 42.870 1.00 53.38 106 ASP A C 1
ATOM 833 O O . ASP A 1 106 ? 50.083 -3.938 43.286 1.00 53.38 106 ASP A O 1
ATOM 837 N N . ASP A 1 107 ? 48.593 -5.587 43.661 1.00 54.00 107 ASP A N 1
ATOM 838 C CA . ASP A 1 107 ? 49.013 -6.000 45.000 1.00 54.00 107 ASP A CA 1
ATOM 839 C C . ASP A 1 107 ? 49.368 -7.484 44.896 1.00 54.00 107 ASP A C 1
ATOM 841 O O . ASP A 1 107 ? 48.480 -8.332 44.924 1.00 54.00 107 ASP A O 1
ATOM 845 N N . ASP A 1 108 ? 50.656 -7.764 44.710 1.00 52.09 108 ASP A N 1
ATOM 846 C CA . ASP A 1 108 ? 51.284 -9.068 44.926 1.00 52.09 108 ASP A CA 1
ATOM 847 C C . ASP A 1 108 ? 52.690 -8.809 45.524 1.00 52.09 108 ASP A C 1
ATOM 849 O O . ASP A 1 108 ? 53.641 -8.521 44.800 1.00 52.09 108 ASP A O 1
ATOM 853 N N . GLU A 1 109 ? 52.738 -8.856 46.864 1.00 44.78 109 GLU A N 1
ATOM 854 C CA . GLU A 1 109 ? 53.860 -9.126 47.806 1.00 44.78 109 GLU A CA 1
ATOM 855 C C . GLU A 1 109 ? 55.200 -8.355 47.706 1.00 44.78 109 GLU A C 1
ATOM 857 O O . GLU A 1 109 ? 56.025 -8.593 46.793 1.00 44.78 109 GLU A O 1
#

pLDDT: mean 73.77, std 16.2, range [42.34, 95.88]

Foldseek 3Di:
DDPPPPPPPPPPDPDPDQDLVVQLCCLPPVPPPDDPVRSVVSSCVSVVNDDCPPCVVVVPPPDDPPPDDDDPPVVVVVVVVVVVCCVVPPDPPDPDPDPDDDPPPPDDD

InterPro domains:
  IPR011082 Exosome-associated factor Rrp47/DNA strand repair C1D [PTHR15341] (13-99)

Radius of gyration: 32.93 Å; chains: 1; bounding box: 75×64×80 Å

Organism: NCBI:txid362788